Protein AF-A0A3M4Q3X7-F1 (afdb_monomer)

Mean predicted aligned error: 4.02 Å

Radius of gyration: 13.27 Å; Cα contacts (8 Å, |Δi|>4): 31; chains: 1; bounding box: 31×21×32 Å

Solvent-accessible surface area (backbone atoms only — not comparable to full-atom values): 3276 Å² total; per-residue (Å²): 115,72,92,76,55,81,81,70,72,82,82,85,83,77,52,82,93,41,67,85,36,63,67,55,52,52,48,57,54,44,59,74,31,74,69,40,48,50,55,44,43,74,75,75,45,65,80,76,127

Structure (mmCIF, N/CA/C/O backbone):
data_AF-A0A3M4Q3X7-F1
#
_entry.id   AF-A0A3M4Q3X7-F1
#
loop_
_atom_site.group_PDB
_atom_site.id
_atom_site.type_symbol
_atom_site.label_atom_id
_atom_site.label_alt_id
_atom_site.label_comp_id
_atom_site.label_asym_id
_atom_site.label_entity_id
_atom_site.label_seq_id
_atom_site.pdbx_PDB_ins_code
_atom_site.Cartn_x
_atom_site.Cartn_y
_atom_site.Cartn_z
_atom_site.occupancy
_atom_site.B_iso_or_equiv
_atom_site.auth_seq_id
_atom_site.auth_comp_id
_atom_site.auth_asym_id
_atom_site.auth_atom_id
_atom_site.pdbx_PDB_model_num
ATOM 1 N N . PRO A 1 1 ? 17.482 -10.318 -14.663 1.00 73.94 1 PRO A N 1
ATOM 2 C CA . PRO A 1 1 ? 17.371 -10.056 -13.206 1.00 73.94 1 PRO A CA 1
ATOM 3 C C . PRO A 1 1 ? 15.931 -10.141 -12.683 1.00 73.94 1 PRO A C 1
ATOM 5 O O . PRO A 1 1 ? 15.697 -11.000 -11.850 1.00 73.94 1 PRO A O 1
ATOM 8 N N . ALA A 1 2 ? 14.981 -9.338 -13.193 1.00 74.44 2 ALA A N 1
ATOM 9 C CA . ALA A 1 2 ? 13.560 -9.389 -12.790 1.00 74.44 2 ALA A CA 1
ATOM 10 C C . ALA A 1 2 ? 12.926 -10.778 -12.995 1.00 74.44 2 ALA A C 1
ATOM 12 O O . ALA A 1 2 ? 12.384 -11.353 -12.070 1.00 74.44 2 ALA A O 1
ATOM 13 N N . ALA A 1 3 ? 13.139 -11.394 -14.162 1.00 82.44 3 ALA A N 1
ATOM 14 C CA . ALA A 1 3 ? 12.645 -12.744 -14.468 1.00 82.44 3 ALA A CA 1
ATOM 15 C C . ALA A 1 3 ? 13.359 -13.898 -13.719 1.00 82.44 3 ALA A C 1
ATOM 17 O O . ALA A 1 3 ? 13.148 -15.059 -14.048 1.00 82.44 3 ALA A O 1
ATOM 18 N N . MET A 1 4 ? 14.257 -13.598 -12.773 1.00 90.44 4 MET A N 1
ATOM 19 C CA . MET A 1 4 ? 15.001 -14.608 -11.999 1.00 90.44 4 MET A CA 1
ATOM 20 C C . MET A 1 4 ? 14.474 -14.766 -10.568 1.00 90.44 4 MET A C 1
ATOM 22 O O . MET A 1 4 ? 15.035 -15.543 -9.801 1.00 90.44 4 MET A O 1
ATOM 26 N N . HIS A 1 5 ? 13.456 -13.998 -10.190 1.00 84.62 5 HIS A N 1
ATOM 27 C CA . HIS A 1 5 ? 12.839 -14.043 -8.873 1.00 84.62 5 HIS A CA 1
ATOM 28 C C . HIS A 1 5 ? 11.350 -13.752 -8.990 1.00 84.62 5 HIS A C 1
ATOM 30 O O . HIS A 1 5 ? 10.902 -13.113 -9.942 1.00 84.62 5 HIS A O 1
ATOM 36 N N . ASP A 1 6 ? 10.600 -14.208 -7.995 1.00 85.50 6 ASP A N 1
ATOM 37 C CA . ASP A 1 6 ? 9.197 -13.851 -7.891 1.00 85.50 6 ASP A CA 1
ATOM 38 C C . ASP A 1 6 ? 9.054 -12.370 -7.506 1.00 85.50 6 ASP A C 1
ATOM 40 O O . ASP A 1 6 ? 9.848 -11.857 -6.704 1.00 85.50 6 ASP A O 1
ATOM 44 N N . PRO A 1 7 ? 8.032 -11.675 -8.030 1.00 84.56 7 PRO A N 1
ATOM 45 C CA . PRO A 1 7 ? 7.729 -10.314 -7.619 1.00 84.56 7 PRO A CA 1
ATOM 46 C C . PRO A 1 7 ? 7.474 -10.207 -6.112 1.00 84.56 7 PRO A C 1
ATOM 48 O O . PRO A 1 7 ? 6.853 -11.076 -5.491 1.00 84.56 7 PRO A O 1
ATOM 51 N N . ILE A 1 8 ? 7.896 -9.088 -5.521 1.00 85.12 8 ILE A N 1
ATOM 52 C CA . ILE A 1 8 ? 7.611 -8.781 -4.116 1.00 85.12 8 ILE A CA 1
ATOM 53 C C . ILE A 1 8 ? 6.134 -8.400 -3.986 1.00 85.12 8 ILE A C 1
ATOM 55 O O . ILE A 1 8 ? 5.716 -7.337 -4.448 1.00 85.12 8 ILE A O 1
ATOM 59 N N . LYS A 1 9 ? 5.351 -9.252 -3.320 1.00 86.75 9 LYS A N 1
ATOM 60 C CA . LYS A 1 9 ? 3.922 -9.014 -3.077 1.00 86.75 9 LYS A CA 1
ATOM 61 C C . LYS A 1 9 ? 3.710 -7.882 -2.073 1.00 86.75 9 LYS A C 1
ATOM 63 O O . LYS A 1 9 ? 4.297 -7.881 -0.994 1.00 86.75 9 LYS A O 1
ATOM 68 N N . GLN A 1 10 ? 2.840 -6.941 -2.431 1.00 88.50 10 GLN A N 1
ATOM 69 C CA . GLN A 1 10 ? 2.494 -5.765 -1.626 1.00 88.50 10 GLN A CA 1
ATOM 70 C C . GLN A 1 10 ? 1.137 -5.963 -0.932 1.00 88.50 10 GLN A C 1
ATOM 72 O O . GLN A 1 10 ? 0.181 -5.230 -1.184 1.00 88.50 10 GLN A O 1
ATOM 77 N N . ASP A 1 11 ? 1.038 -6.992 -0.089 1.00 89.69 11 ASP A N 1
ATOM 78 C CA . ASP A 1 11 ? -0.198 -7.313 0.629 1.00 89.69 11 ASP A CA 1
ATOM 79 C C . ASP A 1 11 ? -0.404 -6.407 1.852 1.00 89.69 11 ASP A C 1
ATOM 81 O O . ASP A 1 11 ? 0.539 -6.028 2.549 1.00 89.69 11 ASP A O 1
ATOM 85 N N . ALA A 1 12 ? -1.667 -6.088 2.148 1.00 90.75 12 ALA A N 1
ATOM 86 C CA . ALA A 1 12 ? -2.050 -5.286 3.305 1.00 90.75 12 ALA A CA 1
ATOM 87 C C . ALA A 1 12 ? -3.166 -5.974 4.099 1.00 90.75 12 ALA A C 1
ATOM 89 O O . ALA A 1 12 ? -4.199 -6.352 3.545 1.00 90.75 12 ALA A O 1
ATOM 90 N N . VAL A 1 13 ? -2.980 -6.088 5.416 1.00 93.94 13 VAL A N 1
ATOM 91 C CA . VAL A 1 13 ? -3.976 -6.644 6.344 1.00 93.94 13 VAL A CA 1
ATOM 92 C C . VAL A 1 13 ? -4.264 -5.671 7.481 1.00 93.94 13 VAL A C 1
ATOM 94 O O . VAL A 1 13 ? -3.377 -4.970 7.968 1.00 93.94 13 VAL A O 1
ATOM 97 N N . ILE A 1 14 ? -5.518 -5.643 7.931 1.00 95.62 14 ILE A N 1
ATOM 98 C CA . ILE A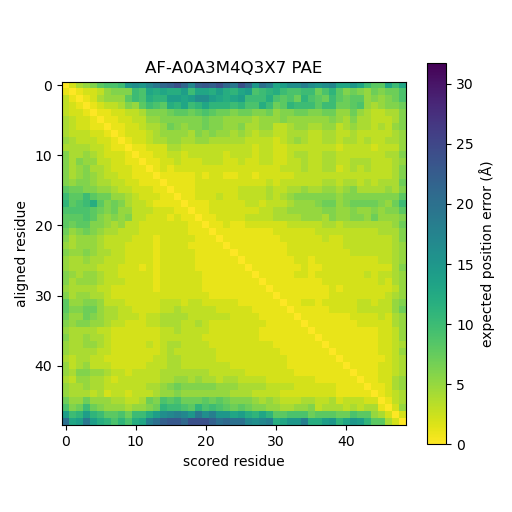 1 14 ? -5.919 -4.896 9.126 1.00 95.62 14 ILE A CA 1
ATOM 99 C C . ILE A 1 14 ? -5.779 -5.826 10.330 1.00 95.62 14 ILE A C 1
ATOM 101 O O . ILE A 1 14 ? -6.384 -6.894 10.374 1.00 95.62 14 ILE A O 1
ATOM 105 N N . LEU A 1 15 ? -4.997 -5.411 11.325 1.00 95.62 15 LEU A N 1
ATOM 106 C CA . LEU A 1 15 ? -4.854 -6.160 12.573 1.00 95.62 15 LEU A CA 1
ATOM 107 C C . LEU A 1 15 ? -6.170 -6.176 13.364 1.00 95.62 15 LEU A C 1
ATOM 109 O O . LEU A 1 15 ? -6.935 -5.215 13.320 1.00 95.62 15 LEU A O 1
ATOM 113 N N . ASN A 1 16 ? -6.381 -7.202 14.194 1.00 96.88 16 ASN A N 1
ATOM 114 C CA . ASN A 1 16 ? -7.602 -7.353 15.004 1.00 96.88 16 ASN A CA 1
ATOM 115 C C . ASN A 1 16 ? -7.945 -6.113 15.846 1.00 96.88 16 ASN A C 1
ATOM 117 O O . ASN A 1 16 ? -9.112 -5.746 15.958 1.00 96.88 16 ASN A O 1
ATOM 121 N N . LYS A 1 17 ? -6.932 -5.428 16.393 1.00 95.12 17 LYS A N 1
ATOM 122 C CA . LYS A 1 17 ? -7.108 -4.180 17.157 1.00 95.12 17 LYS A CA 1
ATOM 123 C C . LYS A 1 17 ? -7.685 -3.034 16.311 1.00 95.12 17 LYS A C 1
ATOM 125 O O . LYS A 1 17 ? -8.325 -2.141 16.851 1.00 95.12 17 LYS A O 1
ATOM 130 N N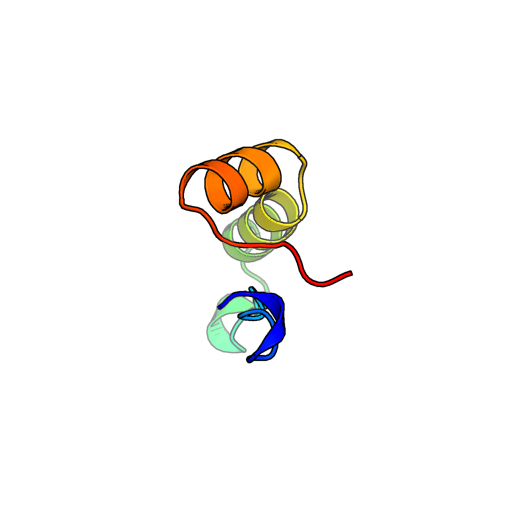 . GLY A 1 18 ? -7.450 -3.050 15.001 1.00 93.06 18 GLY A N 1
ATOM 131 C CA . GLY A 1 18 ? -7.892 -2.035 14.047 1.00 93.06 18 GLY A CA 1
ATOM 132 C C . GLY A 1 18 ? -9.084 -2.447 13.184 1.00 93.06 18 GLY A C 1
ATOM 133 O O . GLY A 1 18 ? -9.439 -1.686 12.291 1.00 93.06 18 GLY A O 1
ATOM 134 N N . LYS A 1 19 ? -9.707 -3.611 13.424 1.00 94.06 19 LYS A N 1
ATOM 135 C CA . LYS A 1 19 ? -10.759 -4.181 12.556 1.00 94.06 19 LYS A CA 1
ATOM 136 C C . LYS A 1 19 ? -11.941 -3.232 12.297 1.00 94.06 19 LYS A C 1
ATOM 138 O O . LYS A 1 19 ? -12.496 -3.216 11.200 1.00 94.06 19 LYS A O 1
ATOM 143 N N . ASP A 1 20 ? -12.273 -2.399 13.282 1.00 95.81 20 ASP A N 1
ATOM 144 C CA . ASP A 1 20 ? -13.386 -1.445 13.219 1.00 95.81 20 ASP A CA 1
ATOM 145 C C . ASP A 1 20 ? -12.923 -0.006 12.938 1.00 95.81 20 ASP A C 1
ATOM 147 O O . ASP A 1 20 ? -13.739 0.909 12.854 1.00 95.81 20 ASP A O 1
ATOM 151 N N . SER A 1 21 ? -11.619 0.212 12.738 1.00 97.75 21 SER A N 1
ATOM 152 C CA . SER A 1 21 ? -11.075 1.530 12.421 1.00 97.75 21 SER A CA 1
ATOM 153 C C . SER A 1 21 ? -11.451 1.939 10.999 1.00 97.75 21 SER A C 1
ATOM 155 O O . SER A 1 21 ? -10.968 1.365 10.020 1.00 97.75 21 SER A O 1
ATOM 157 N N . ALA A 1 22 ? -12.274 2.982 10.881 1.00 97.69 22 ALA A N 1
ATOM 158 C CA . ALA A 1 22 ? -12.603 3.595 9.596 1.00 97.69 22 ALA A CA 1
ATOM 159 C C . ALA A 1 22 ? -11.344 4.075 8.853 1.00 97.69 22 ALA A C 1
ATOM 161 O O . ALA A 1 22 ? -11.236 3.892 7.644 1.00 97.69 22 ALA A O 1
ATOM 162 N N . ALA A 1 23 ? -10.353 4.605 9.579 1.00 96.94 23 ALA A N 1
ATOM 163 C CA . ALA A 1 23 ? -9.087 5.042 8.994 1.00 96.94 23 ALA A CA 1
ATOM 164 C C . ALA A 1 23 ? -8.268 3.870 8.428 1.00 96.94 23 ALA A C 1
ATOM 166 O O . ALA A 1 23 ? -7.693 3.988 7.348 1.00 96.94 23 ALA A O 1
ATOM 167 N N . ALA A 1 24 ? -8.246 2.722 9.117 1.00 96.75 24 ALA A N 1
ATOM 168 C CA . ALA A 1 24 ? -7.553 1.533 8.617 1.00 96.75 24 ALA A CA 1
ATOM 169 C C . ALA A 1 24 ? -8.214 0.995 7.338 1.00 96.75 24 ALA A C 1
ATOM 171 O O . ALA A 1 24 ? -7.517 0.654 6.384 1.00 96.75 24 ALA A O 1
ATOM 172 N N . LYS A 1 25 ? -9.553 0.975 7.295 1.00 96.56 25 LYS A N 1
ATOM 173 C CA . LYS A 1 25 ? -10.320 0.580 6.104 1.00 96.56 25 LYS A CA 1
ATOM 174 C C . LYS A 1 25 ? -10.044 1.517 4.927 1.00 96.56 25 LYS A C 1
ATOM 176 O O . LYS A 1 25 ? -9.666 1.041 3.861 1.00 96.56 25 LYS A O 1
ATOM 181 N N . ALA A 1 26 ? -10.115 2.830 5.153 1.00 96.69 26 ALA A N 1
ATOM 182 C CA . ALA A 1 26 ? -9.842 3.836 4.129 1.00 96.69 26 A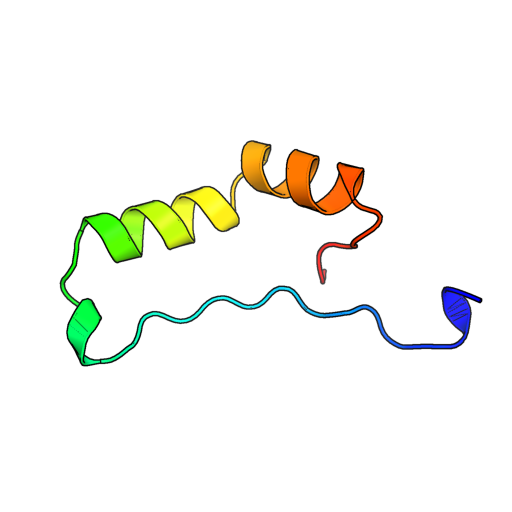LA A CA 1
ATOM 183 C C . ALA A 1 26 ? -8.409 3.746 3.576 1.00 96.69 26 ALA A C 1
ATOM 185 O O . ALA A 1 26 ? -8.194 3.908 2.376 1.00 96.69 26 ALA A O 1
ATOM 186 N N . LEU A 1 27 ? -7.420 3.445 4.426 1.00 95.62 27 LEU A N 1
ATOM 187 C CA . LEU A 1 27 ? -6.043 3.243 3.977 1.00 95.62 27 LEU A CA 1
ATOM 188 C C . LEU A 1 27 ? -5.920 2.009 3.075 1.00 95.62 27 LEU A C 1
ATOM 190 O O . LEU A 1 27 ? -5.308 2.094 2.015 1.00 95.62 27 LEU A O 1
ATOM 194 N N . VAL A 1 28 ? -6.517 0.876 3.456 1.00 94.75 28 VAL A N 1
ATOM 195 C CA . VAL A 1 28 ? -6.489 -0.343 2.629 1.00 94.75 28 VAL A CA 1
ATOM 196 C C . VAL A 1 28 ? -7.207 -0.127 1.295 1.00 94.75 28 VAL A C 1
ATOM 198 O O . VAL A 1 28 ? -6.733 -0.601 0.264 1.00 94.75 28 VAL A O 1
ATOM 201 N N . GLU A 1 29 ? -8.315 0.611 1.281 1.00 95.12 29 GLU A N 1
ATOM 202 C CA . GLU A 1 29 ? -8.998 1.000 0.042 1.00 95.12 29 GLU A CA 1
ATOM 203 C C . GLU A 1 29 ? -8.121 1.897 -0.838 1.00 95.12 29 GLU A C 1
ATOM 205 O O . GLU A 1 29 ? -8.006 1.657 -2.040 1.00 9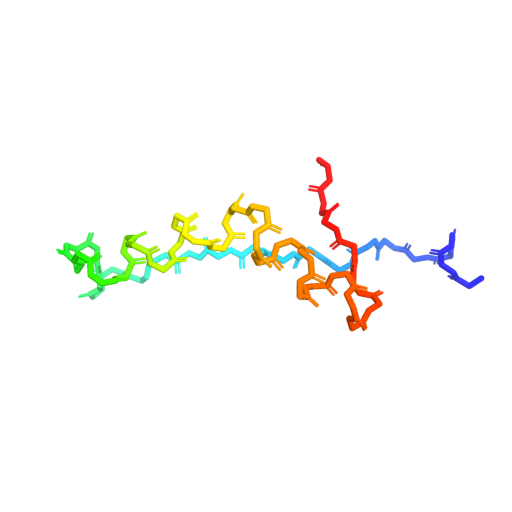5.12 29 GLU A O 1
ATOM 210 N N . TYR A 1 30 ? -7.440 2.882 -0.247 1.00 95.19 30 TYR A N 1
ATOM 211 C CA . TYR A 1 30 ? -6.493 3.733 -0.963 1.00 95.19 30 TYR A CA 1
ATOM 212 C C . TYR A 1 30 ? -5.344 2.929 -1.584 1.00 95.19 30 TYR A C 1
ATOM 214 O O . TYR A 1 30 ? -5.007 3.161 -2.747 1.00 95.19 30 TYR A O 1
ATOM 222 N N . LEU A 1 31 ? -4.773 1.972 -0.844 1.00 93.94 31 LEU A N 1
ATOM 223 C CA . LEU A 1 31 ? -3.669 1.127 -1.314 1.00 93.94 31 LEU A CA 1
ATOM 224 C C . LEU A 1 31 ? -4.050 0.283 -2.542 1.00 93.94 31 LEU A C 1
ATOM 226 O O . LEU A 1 31 ? -3.193 0.005 -3.375 1.00 93.94 31 LEU A O 1
ATOM 230 N N . LYS A 1 32 ? -5.334 -0.061 -2.698 1.00 91.44 32 LYS A N 1
ATOM 231 C CA . LYS A 1 32 ? -5.874 -0.758 -3.882 1.00 91.44 32 LYS A CA 1
ATOM 232 C C . LYS A 1 32 ? -6.132 0.171 -5.075 1.00 91.44 32 LYS A C 1
ATOM 234 O O . LYS A 1 32 ? -6.430 -0.297 -6.170 1.00 91.44 32 LYS A O 1
ATOM 239 N N . GLY A 1 33 ? -6.075 1.484 -4.869 1.00 93.56 33 GLY A N 1
ATOM 240 C CA . GLY A 1 33 ? -6.422 2.482 -5.870 1.00 93.56 33 GLY A CA 1
ATOM 241 C C . GLY A 1 33 ? -5.287 2.825 -6.846 1.00 93.56 33 GLY A C 1
ATOM 242 O O . GLY A 1 33 ? -4.106 2.598 -6.569 1.00 93.56 33 GLY A O 1
ATOM 243 N N . PRO A 1 34 ? -5.617 3.487 -7.971 1.00 94.88 34 PRO A N 1
ATOM 244 C CA . PRO A 1 34 ? -4.648 3.847 -9.010 1.00 94.88 34 PRO A CA 1
ATOM 245 C C . PRO A 1 34 ? -3.566 4.827 -8.526 1.00 94.88 34 PRO A C 1
ATOM 247 O O . PRO A 1 34 ? -2.459 4.842 -9.058 1.00 94.88 34 PRO A O 1
ATOM 250 N N . LYS A 1 35 ? -3.862 5.636 -7.499 1.00 95.75 35 LYS A N 1
ATO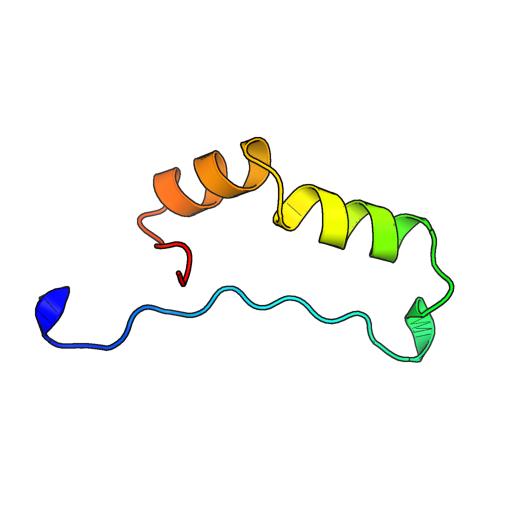M 251 C CA . LYS A 1 35 ? -2.890 6.565 -6.903 1.00 95.75 35 LYS A CA 1
ATOM 252 C C . LYS A 1 35 ? -1.768 5.821 -6.181 1.00 95.75 35 LYS A C 1
ATOM 254 O O . LYS A 1 35 ? -0.600 6.079 -6.452 1.00 95.75 35 LYS A O 1
ATOM 259 N N . ALA A 1 36 ? -2.117 4.876 -5.310 1.00 95.38 36 ALA A N 1
ATOM 260 C CA . ALA A 1 36 ? -1.130 4.048 -4.627 1.00 95.38 36 ALA A CA 1
ATOM 261 C C . ALA A 1 36 ? -0.350 3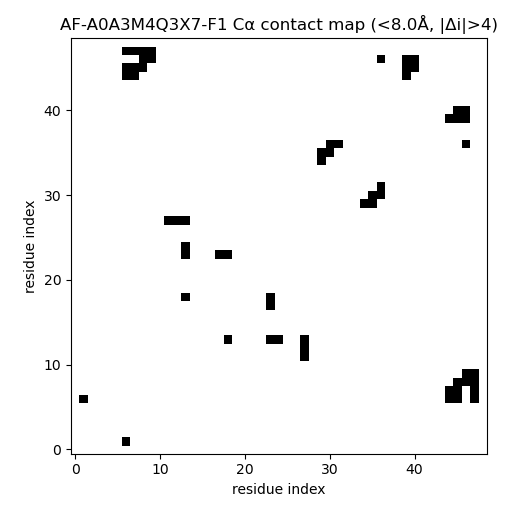.179 -5.623 1.00 95.38 36 ALA A C 1
ATOM 263 O O . ALA A 1 36 ? 0.874 3.108 -5.543 1.00 95.38 36 ALA A O 1
ATOM 264 N N . ALA A 1 37 ? -1.036 2.623 -6.627 1.00 93.75 37 ALA A N 1
ATOM 265 C CA . ALA A 1 37 ? -0.414 1.882 -7.721 1.00 93.75 37 ALA A CA 1
ATOM 266 C C . ALA A 1 37 ? 0.688 2.679 -8.442 1.00 93.75 37 ALA A C 1
ATOM 268 O O . ALA A 1 37 ? 1.756 2.138 -8.725 1.00 93.75 37 ALA A O 1
ATOM 269 N N . ALA A 1 38 ? 0.451 3.962 -8.728 1.00 95.56 38 ALA A N 1
ATOM 270 C CA . ALA A 1 38 ? 1.443 4.826 -9.364 1.00 95.56 38 ALA A CA 1
ATOM 271 C C . ALA A 1 38 ? 2.676 5.049 -8.472 1.00 95.56 38 ALA A C 1
ATOM 273 O O . ALA A 1 38 ? 3.803 4.985 -8.960 1.00 95.56 38 ALA A O 1
ATOM 274 N N . VAL A 1 39 ? 2.470 5.253 -7.166 1.00 94.94 39 VAL A N 1
ATOM 275 C CA . VAL A 1 39 ? 3.564 5.420 -6.197 1.00 94.94 39 VAL A CA 1
ATOM 276 C C . VAL A 1 39 ? 4.400 4.143 -6.101 1.00 94.94 39 VAL A C 1
ATOM 278 O O . VAL A 1 39 ? 5.615 4.212 -6.257 1.00 94.94 39 VAL A O 1
ATOM 281 N N . ILE A 1 40 ? 3.767 2.978 -5.933 1.00 93.06 40 ILE A N 1
ATOM 282 C CA . ILE A 1 40 ? 4.446 1.671 -5.855 1.00 93.06 40 ILE A CA 1
ATOM 283 C C . ILE A 1 40 ? 5.337 1.455 -7.089 1.00 93.06 40 ILE A C 1
ATOM 285 O O . ILE A 1 40 ? 6.531 1.181 -6.954 1.00 93.06 40 ILE A O 1
ATOM 289 N N . LYS A 1 41 ? 4.792 1.700 -8.287 1.00 91.94 41 LYS A N 1
ATOM 290 C CA . LYS A 1 41 ? 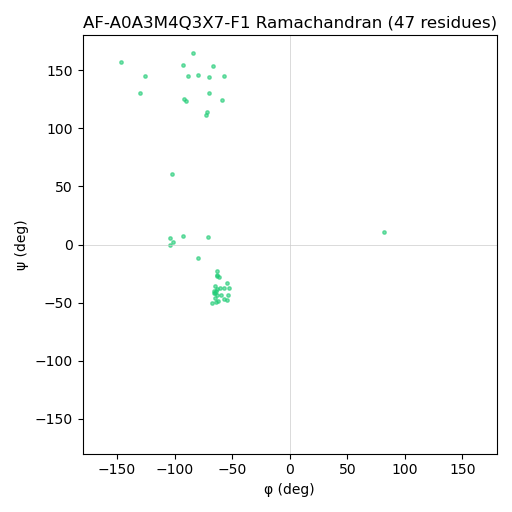5.530 1.580 -9.553 1.00 91.94 41 LYS A CA 1
ATOM 291 C C . LYS A 1 41 ? 6.675 2.583 -9.687 1.00 91.94 41 LYS A C 1
ATOM 293 O O . LYS A 1 41 ? 7.715 2.230 -10.232 1.00 91.94 41 LYS A O 1
ATOM 298 N N . SER A 1 42 ? 6.524 3.808 -9.177 1.00 94.44 42 SER A N 1
ATOM 299 C CA . SER A 1 42 ? 7.594 4.820 -9.231 1.00 94.44 42 SER A CA 1
ATOM 300 C C . SER A 1 42 ? 8.849 4.424 -8.448 1.00 94.44 42 SER A C 1
ATOM 302 O O . SER A 1 42 ? 9.940 4.879 -8.778 1.00 94.44 42 SER A O 1
ATOM 304 N N . TYR A 1 43 ? 8.709 3.529 -7.465 1.00 92.12 43 TYR A N 1
ATOM 305 C CA . TYR A 1 43 ? 9.823 2.957 -6.705 1.00 92.12 43 TYR A CA 1
ATOM 306 C C . TYR A 1 43 ? 10.351 1.637 -7.292 1.00 92.12 43 TYR A C 1
ATOM 308 O O . TYR A 1 43 ? 11.206 1.000 -6.683 1.00 92.12 43 TYR A O 1
ATOM 316 N N . GLY A 1 44 ? 9.869 1.223 -8.469 1.00 88.69 44 GLY A N 1
ATOM 317 C CA . GLY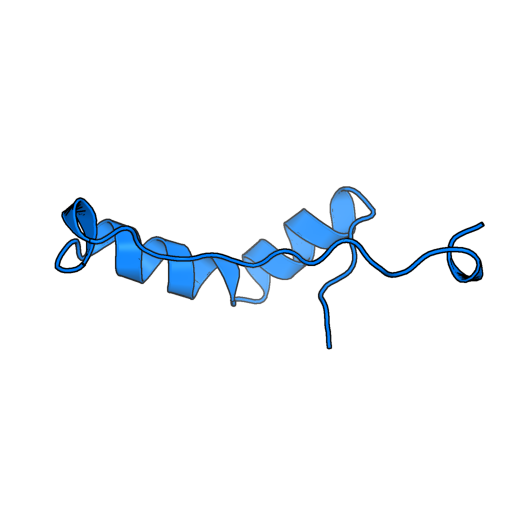 A 1 44 ? 10.312 0.001 -9.146 1.00 88.69 44 GLY A CA 1
ATOM 318 C C . GLY A 1 44 ? 9.659 -1.283 -8.633 1.00 88.69 44 GLY A C 1
ATOM 319 O O . GLY A 1 44 ? 10.103 -2.366 -9.004 1.00 88.69 44 GLY A O 1
ATOM 320 N N . TYR A 1 45 ? 8.613 -1.181 -7.804 1.00 89.56 45 TYR A N 1
ATOM 321 C CA . TYR A 1 45 ? 7.835 -2.335 -7.360 1.00 89.56 45 TYR A CA 1
ATOM 322 C C . TYR A 1 45 ? 6.693 -2.643 -8.326 1.00 89.56 45 TYR A C 1
ATOM 324 O O . TYR A 1 45 ? 6.047 -1.752 -8.884 1.00 89.56 45 TYR A O 1
ATOM 332 N N . GLU A 1 46 ? 6.408 -3.930 -8.472 1.00 86.50 46 GLU A N 1
ATOM 333 C CA . GLU A 1 46 ? 5.282 -4.422 -9.252 1.00 86.50 46 GLU A CA 1
ATOM 334 C C . GLU A 1 46 ? 4.051 -4.619 -8.364 1.00 86.50 46 GLU A C 1
ATOM 336 O O . GLU A 1 46 ? 4.149 -4.829 -7.154 1.00 86.50 46 GLU A O 1
ATOM 341 N N . LEU A 1 47 ? 2.870 -4.543 -8.977 1.00 82.12 47 LEU A N 1
ATOM 342 C CA . LEU A 1 47 ? 1.638 -4.981 -8.333 1.00 82.12 47 LEU A CA 1
ATOM 343 C C . LEU A 1 47 ? 1.440 -6.439 -8.712 1.00 82.12 47 LEU A C 1
ATOM 345 O O . LEU A 1 47 ? 1.453 -6.763 -9.898 1.00 82.12 47 LEU A O 1
ATOM 349 N N . ALA A 1 48 ? 1.286 -7.300 -7.710 1.00 68.75 48 ALA A N 1
ATOM 350 C CA . ALA A 1 48 ? 0.918 -8.684 -7.955 1.00 68.75 48 ALA A CA 1
ATOM 351 C C . ALA A 1 48 ? -0.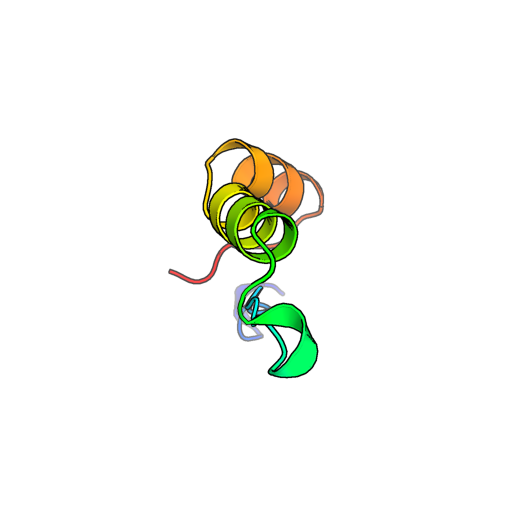431 -8.707 -8.696 1.00 68.75 48 ALA A C 1
ATOM 353 O O . ALA A 1 48 ? -1.386 -8.071 -8.243 1.00 68.75 48 ALA A O 1
ATOM 354 N N . ASN A 1 49 ? -0.463 -9.371 -9.855 1.00 56.91 49 ASN A N 1
ATOM 355 C CA . ASN A 1 49 ? -1.689 -9.638 -10.615 1.00 56.91 49 ASN A CA 1
ATOM 356 C C . ASN A 1 49 ? -2.563 -10.679 -9.911 1.00 56.91 49 ASN A C 1
ATOM 358 O O . ASN A 1 49 ? -1.986 -11.608 -9.297 1.00 56.91 49 ASN A O 1
#

pLDDT: mean 90.47, std 7.99, range [56.91, 97.75]

Organism: NCBI:txid191391

Sequence (49 aa):
PAAMHDPIKQDAVILNKGKDSAAAKALVEYLKGPKAAAVIKSYGYELAN

Secondary structure (DSSP, 8-state):
-GGGS----------GGGTT-HHHHHHHHHHTSHHHHHHHHHTTPPPP-

Foldseek 3Di:
DPVVDDADEPDDDDDPVCPPPPVSVVVNVVCPDPVVCVVCVVVVGDYDD